Protein AF-A0A257AM27-F1 (afdb_monomer_lite)

Foldseek 3Di:
DPPDLDPVLVVCVVPVVVLLVCLLVQCPDPDVVSVQVSLLSLLSNCVVVVVCLVSSLVSLVSCLPPPPVSNLVSSLNNLLSNCVRCVPVSLVSLLVQLPPPDPSNLVSSQSNCPNHDPVSVVVSCVSNVNDD

Secondary structure (DSSP, 8-state):
---S--HHHHHHHHTHHHHHHHHHHHTT-SSHHHHHHHHHTHHHHHHH-GGGHHHHHHHHHTTTT--STHHHHHHHHHHHHHHTT-HHHHHHHHHHTTT---HHHHHHHHHHGGGS-HHHHHHHHHHTT---

Radius of gyration: 14.67 Å; chains: 1; bounding box: 46×26×32 Å

Structure (mmCIF, N/CA/C/O backbone):
data_AF-A0A257AM27-F1
#
_entry.id   AF-A0A257AM27-F1
#
loop_
_atom_site.group_PDB
_atom_site.id
_atom_site.type_symbol
_atom_site.label_atom_id
_atom_site.label_alt_id
_atom_site.label_comp_id
_atom_site.label_asym_id
_atom_site.label_entity_id
_atom_site.label_seq_id
_atom_site.pdbx_PDB_ins_code
_atom_site.Cartn_x
_atom_site.Cartn_y
_atom_site.Cartn_z
_atom_site.occupancy
_atom_site.B_iso_or_equiv
_atom_site.auth_seq_id
_atom_site.auth_comp_id
_atom_site.auth_asym_id
_atom_site.auth_atom_id
_atom_site.pdbx_PDB_model_num
ATOM 1 N N . MET A 1 1 ? 9.319 16.805 -16.339 1.00 37.34 1 MET A N 1
ATOM 2 C CA . MET A 1 1 ? 9.921 15.639 -17.015 1.00 37.34 1 MET A CA 1
ATOM 3 C C . MET A 1 1 ? 10.929 15.036 -16.039 1.00 37.34 1 MET A C 1
ATOM 5 O O . MET A 1 1 ? 11.992 15.603 -15.858 1.00 37.34 1 MET A O 1
ATOM 9 N N . PHE A 1 2 ? 10.549 14.010 -15.268 1.00 42.31 2 PHE A N 1
ATOM 10 C CA . PHE A 1 2 ? 11.465 13.334 -14.331 1.00 42.31 2 PHE A CA 1
ATOM 11 C C . PHE A 1 2 ? 11.972 12.071 -15.024 1.00 42.31 2 PHE A C 1
ATOM 13 O O . PHE A 1 2 ? 11.379 11.006 -14.891 1.00 42.31 2 PHE A O 1
ATOM 20 N N . GLU A 1 3 ? 12.999 12.231 -15.852 1.00 50.12 3 GLU A N 1
ATOM 21 C CA . GLU A 1 3 ? 13.392 11.234 -16.858 1.00 50.12 3 GLU A CA 1
ATOM 22 C C . GLU A 1 3 ? 14.480 10.255 -16.397 1.00 50.12 3 GLU A C 1
ATOM 24 O O . GLU A 1 3 ? 14.975 9.451 -17.179 1.00 50.12 3 GLU A O 1
ATOM 29 N N . LYS A 1 4 ? 14.848 10.265 -15.113 1.00 54.41 4 LYS A N 1
ATOM 30 C CA . LYS A 1 4 ? 15.764 9.267 -14.553 1.00 54.41 4 LYS A CA 1
ATOM 31 C C . LYS A 1 4 ? 15.148 8.670 -13.295 1.00 54.41 4 LYS A C 1
ATOM 33 O O . LYS A 1 4 ? 14.978 9.398 -12.313 1.00 54.41 4 LYS A O 1
ATOM 38 N N . PRO A 1 5 ? 14.799 7.370 -13.279 1.00 56.09 5 PRO A N 1
ATOM 39 C CA . PRO A 1 5 ? 14.540 6.697 -12.020 1.00 56.09 5 PRO A CA 1
ATOM 40 C C . PRO A 1 5 ? 15.796 6.863 -11.159 1.00 56.09 5 PRO A C 1
ATOM 42 O O . PRO A 1 5 ? 16.910 6.613 -11.624 1.00 56.09 5 PRO A O 1
ATOM 45 N N . LEU A 1 6 ? 15.622 7.355 -9.931 1.00 74.19 6 LEU A N 1
ATOM 46 C CA . LEU A 1 6 ? 16.696 7.460 -8.941 1.00 74.19 6 LEU A CA 1
ATOM 47 C C . LEU A 1 6 ? 17.463 6.127 -8.907 1.00 74.19 6 LEU A C 1
ATOM 49 O O . LEU A 1 6 ? 16.828 5.078 -8.991 1.00 74.19 6 LEU A O 1
ATOM 53 N N . VAL A 1 7 ? 18.797 6.151 -8.787 1.00 83.75 7 VAL A N 1
ATOM 54 C CA . VAL A 1 7 ? 19.672 4.955 -8.859 1.00 83.75 7 VAL A CA 1
ATOM 55 C C . VAL A 1 7 ? 19.112 3.775 -8.051 1.00 83.75 7 VAL A C 1
ATOM 57 O O . VAL A 1 7 ? 19.052 2.653 -8.544 1.00 83.75 7 VAL A O 1
ATOM 60 N N . VAL A 1 8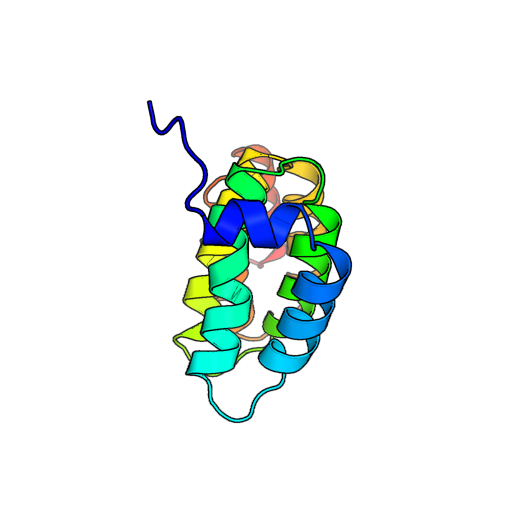 ? 18.589 4.052 -6.855 1.00 85.88 8 VAL A N 1
ATOM 61 C CA . VAL A 1 8 ? 17.953 3.066 -5.967 1.00 85.88 8 VAL A CA 1
ATOM 62 C C . VAL A 1 8 ? 16.728 2.389 -6.597 1.00 85.88 8 VAL A C 1
ATOM 64 O O . VAL A 1 8 ? 16.563 1.181 -6.471 1.00 85.88 8 VAL A O 1
ATOM 67 N N . VAL A 1 9 ? 15.874 3.134 -7.303 1.00 90.69 9 VAL A N 1
ATOM 68 C CA . VAL A 1 9 ? 14.685 2.591 -7.982 1.00 90.69 9 VAL A CA 1
ATOM 69 C C . VAL A 1 9 ? 15.089 1.704 -9.155 1.00 90.69 9 VAL A C 1
ATOM 71 O O . VAL A 1 9 ? 14.513 0.635 -9.333 1.00 90.69 9 VAL A O 1
ATOM 74 N N . ASN A 1 10 ? 16.100 2.107 -9.928 1.00 90.75 10 ASN A N 1
ATOM 75 C CA . ASN A 1 10 ? 16.625 1.275 -11.013 1.00 90.75 10 ASN A CA 1
ATOM 76 C C . ASN A 1 10 ? 17.208 -0.038 -10.485 1.00 90.75 10 ASN A C 1
ATOM 78 O O . ASN A 1 10 ? 16.875 -1.101 -11.007 1.00 90.75 10 ASN A O 1
ATOM 82 N N . LEU A 1 11 ? 18.003 0.019 -9.413 1.00 92.38 11 LEU A N 1
ATOM 83 C CA . LEU A 1 11 ? 18.521 -1.178 -8.749 1.00 92.38 11 LEU A CA 1
ATOM 84 C C . LEU A 1 11 ? 17.384 -2.067 -8.231 1.00 92.38 11 LEU A C 1
ATOM 86 O O . LEU A 1 11 ? 17.401 -3.272 -8.463 1.00 92.38 11 LEU A O 1
ATOM 90 N N . ALA A 1 12 ? 16.358 -1.477 -7.611 1.00 93.44 12 ALA A N 1
ATOM 91 C CA . ALA A 1 12 ? 15.184 -2.203 -7.133 1.00 93.44 12 ALA A CA 1
ATOM 92 C C . ALA A 1 12 ? 14.414 -2.90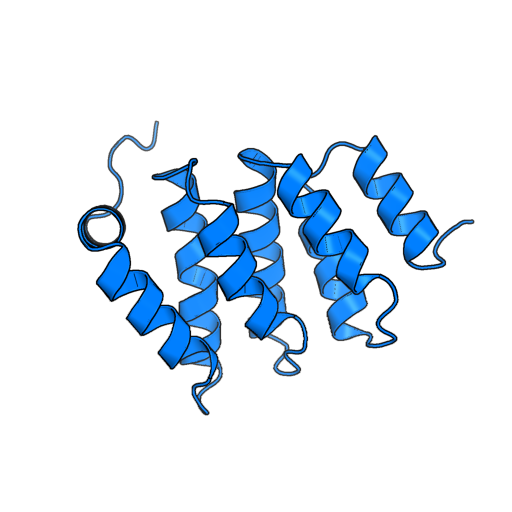8 -8.266 1.00 93.44 12 ALA A C 1
ATOM 94 O O . ALA A 1 12 ? 13.876 -4.001 -8.087 1.00 93.44 12 ALA A O 1
ATOM 95 N N . ILE A 1 13 ? 14.357 -2.298 -9.452 1.00 93.56 13 ILE A N 1
ATOM 96 C CA . ILE A 1 13 ? 13.720 -2.882 -10.638 1.00 93.56 13 ILE A CA 1
ATOM 97 C C . ILE A 1 13 ? 14.546 -4.037 -11.199 1.00 93.56 13 ILE A C 1
ATOM 99 O O . ILE A 1 13 ? 13.973 -5.085 -11.507 1.00 93.56 13 ILE A O 1
ATOM 103 N N . GLN A 1 14 ? 15.862 -3.849 -11.326 1.00 94.88 14 GLN A N 1
ATOM 104 C CA . GLN A 1 14 ? 16.789 -4.870 -11.823 1.00 94.88 14 GLN A CA 1
ATOM 105 C C . GLN A 1 14 ? 16.831 -6.079 -10.883 1.00 94.88 14 GLN A C 1
ATOM 107 O O . GLN A 1 14 ? 16.749 -7.219 -11.330 1.00 94.88 14 GLN A O 1
ATOM 112 N N . ARG A 1 15 ? 16.856 -5.832 -9.570 1.00 95.19 15 ARG A N 1
ATOM 113 C CA . ARG A 1 15 ? 16.871 -6.849 -8.510 1.00 95.19 15 ARG A CA 1
ATOM 114 C C . ARG A 1 15 ? 15.498 -7.026 -7.875 1.00 95.19 15 ARG A C 1
ATOM 116 O O . ARG A 1 15 ? 15.358 -7.033 -6.651 1.00 95.19 15 ARG A O 1
ATOM 123 N N . ARG A 1 16 ? 14.451 -7.144 -8.698 1.00 94.44 16 ARG A N 1
ATOM 124 C CA . ARG A 1 16 ? 13.063 -7.196 -8.210 1.00 94.44 16 ARG A CA 1
ATOM 125 C C . ARG A 1 16 ? 12.841 -8.278 -7.151 1.00 94.44 16 ARG A C 1
ATOM 127 O O . ARG A 1 16 ? 12.189 -8.003 -6.148 1.00 94.44 16 ARG A O 1
ATOM 134 N N . GLY A 1 17 ? 13.332 -9.494 -7.396 1.00 95.50 17 GLY A N 1
ATOM 135 C CA . GLY A 1 17 ? 13.134 -10.633 -6.494 1.00 95.50 17 GLY A CA 1
ATOM 136 C C . GLY A 1 17 ? 13.733 -10.374 -5.112 1.00 95.50 17 GLY A C 1
ATOM 137 O O . GLY A 1 17 ? 13.012 -10.408 -4.119 1.00 95.50 17 GLY A O 1
ATOM 138 N N . GLU A 1 18 ? 15.020 -10.015 -5.070 1.00 96.69 18 GLU A N 1
ATOM 139 C CA . GLU A 1 18 ? 15.732 -9.629 -3.842 1.00 96.69 18 GLU A CA 1
ATOM 140 C C . GLU A 1 18 ? 15.048 -8.452 -3.136 1.00 96.69 18 GLU A C 1
ATOM 142 O O . GLU A 1 18 ? 14.847 -8.478 -1.924 1.00 96.69 18 GLU A O 1
ATOM 147 N N . THR A 1 19 ? 14.624 -7.442 -3.902 1.00 96.19 19 THR A N 1
ATOM 148 C CA . THR A 1 19 ? 13.936 -6.268 -3.359 1.00 96.19 19 THR A CA 1
ATOM 149 C C . THR A 1 19 ? 12.653 -6.673 -2.650 1.00 96.19 19 THR A C 1
ATOM 151 O O . THR A 1 19 ? 12.483 -6.372 -1.474 1.00 96.19 19 THR A O 1
ATOM 154 N N . PHE A 1 20 ? 11.746 -7.386 -3.322 1.00 96.69 20 PHE A N 1
ATOM 155 C CA . PHE A 1 20 ? 10.484 -7.789 -2.699 1.00 96.69 20 PHE A CA 1
ATOM 156 C C . PHE A 1 20 ? 10.679 -8.808 -1.578 1.00 96.69 20 PHE A C 1
ATOM 158 O O . PHE A 1 20 ? 9.887 -8.815 -0.640 1.00 96.69 20 PHE A O 1
ATOM 165 N N . HIS A 1 21 ? 11.725 -9.633 -1.626 1.00 97.50 21 HIS A N 1
ATOM 166 C CA . HIS A 1 21 ? 12.097 -10.479 -0.496 1.00 97.50 21 HIS A CA 1
ATOM 167 C C . HIS A 1 21 ? 12.455 -9.629 0.735 1.00 97.50 21 HIS A C 1
ATOM 169 O O . HIS A 1 21 ? 11.879 -9.819 1.804 1.00 97.50 21 HIS A O 1
ATOM 175 N N . LEU A 1 22 ? 13.313 -8.618 0.572 1.00 97.56 22 LEU A N 1
ATOM 176 C CA . LEU A 1 22 ? 13.696 -7.708 1.652 1.00 97.56 22 LEU A CA 1
ATOM 177 C C . LEU A 1 22 ? 12.501 -6.917 2.200 1.00 97.56 22 LEU A C 1
ATOM 179 O O . LEU A 1 22 ? 12.317 -6.845 3.413 1.00 97.56 22 LEU A O 1
ATOM 183 N N . LEU A 1 23 ? 11.651 -6.376 1.319 1.00 97.94 23 LEU A N 1
ATOM 184 C CA . LEU A 1 23 ? 10.442 -5.652 1.725 1.00 97.94 23 LEU A CA 1
ATOM 185 C C . LEU A 1 23 ? 9.480 -6.551 2.519 1.00 97.94 23 LEU A C 1
ATOM 187 O O . LEU A 1 23 ? 8.895 -6.095 3.501 1.00 97.94 23 LEU A O 1
ATOM 191 N N . ASN A 1 24 ? 9.346 -7.827 2.136 1.00 97.56 24 ASN A N 1
ATOM 192 C CA . ASN A 1 24 ? 8.545 -8.806 2.876 1.00 97.56 24 ASN A CA 1
ATOM 193 C C . ASN A 1 24 ? 9.118 -9.127 4.262 1.00 97.56 24 ASN A C 1
ATOM 195 O O . ASN A 1 24 ? 8.348 -9.450 5.160 1.00 97.56 24 ASN A O 1
ATOM 199 N N . ASN A 1 25 ? 10.428 -9.017 4.467 1.00 97.88 25 ASN A N 1
ATOM 200 C CA . ASN A 1 25 ? 11.014 -9.159 5.801 1.00 97.88 25 ASN A CA 1
ATOM 201 C C . ASN A 1 25 ? 10.789 -7.877 6.617 1.00 97.88 25 ASN A C 1
ATOM 203 O O . ASN A 1 25 ? 10.309 -7.918 7.748 1.00 97.88 25 ASN A O 1
ATOM 207 N N . TRP A 1 26 ? 11.059 -6.717 6.017 1.00 98.38 26 TRP A N 1
ATOM 208 C CA . TRP A 1 26 ? 10.956 -5.416 6.680 1.00 98.38 26 TRP A CA 1
ATOM 209 C C . TRP A 1 26 ? 9.547 -5.046 7.118 1.00 98.38 26 TRP A C 1
ATOM 211 O O . TRP A 1 26 ? 9.400 -4.387 8.143 1.00 98.38 26 TRP A O 1
ATOM 221 N N . ILE A 1 27 ? 8.513 -5.479 6.396 1.00 97.81 27 ILE A N 1
ATOM 222 C CA . ILE A 1 27 ? 7.122 -5.207 6.777 1.00 97.81 27 ILE A CA 1
ATOM 223 C C . ILE A 1 27 ? 6.700 -5.903 8.082 1.00 97.81 27 ILE A C 1
ATOM 225 O O . ILE A 1 27 ? 5.681 -5.530 8.640 1.00 97.81 27 ILE A O 1
ATOM 229 N N . HIS A 1 28 ? 7.487 -6.851 8.604 1.00 96.94 28 HIS A N 1
ATOM 230 C CA . HIS A 1 28 ? 7.251 -7.500 9.904 1.00 96.94 28 HIS A CA 1
ATOM 231 C C . HIS A 1 28 ? 8.230 -7.035 10.998 1.00 96.94 28 HIS A C 1
ATOM 233 O O . HIS A 1 28 ? 8.233 -7.582 12.095 1.00 96.94 28 HIS A O 1
ATOM 239 N N . SER A 1 29 ? 9.074 -6.037 10.718 1.00 98.19 29 SER A N 1
ATOM 240 C CA . SER A 1 29 ? 10.041 -5.510 11.687 1.00 98.19 29 SER A CA 1
ATOM 241 C C . SER A 1 29 ? 9.354 -4.922 12.924 1.00 98.19 29 SER A C 1
ATOM 243 O O . SER A 1 29 ? 8.395 -4.159 12.806 1.00 98.19 29 SER A O 1
ATOM 245 N N . GLU A 1 30 ? 9.922 -5.141 14.109 1.00 97.38 30 GLU A N 1
ATOM 246 C CA . GLU A 1 30 ? 9.467 -4.499 15.352 1.00 97.38 30 GLU A CA 1
ATOM 247 C C . GLU A 1 30 ? 9.533 -2.964 15.263 1.00 97.38 30 GLU A C 1
ATOM 249 O O . GLU A 1 30 ? 8.642 -2.250 15.724 1.00 97.38 30 GLU A O 1
ATOM 254 N N . ASN A 1 31 ? 10.545 -2.431 14.570 1.00 97.88 31 ASN A N 1
ATOM 255 C CA . ASN A 1 31 ? 10.673 -0.998 14.332 1.00 97.88 31 ASN A CA 1
ATOM 256 C C . ASN A 1 31 ? 9.684 -0.509 13.255 1.00 97.88 31 ASN A C 1
ATOM 258 O O . ASN A 1 31 ? 9.832 -0.826 12.069 1.00 97.88 31 ASN A O 1
ATOM 262 N N . LYS A 1 32 ? 8.730 0.345 13.653 1.00 97.75 32 LYS A N 1
ATOM 263 C CA . LYS A 1 32 ? 7.708 0.918 12.757 1.00 97.75 32 LYS A CA 1
ATOM 264 C C . LYS A 1 32 ? 8.275 1.694 11.569 1.00 97.75 32 LYS A C 1
ATOM 266 O O . LYS A 1 32 ? 7.639 1.760 10.519 1.00 97.75 32 LYS A O 1
ATOM 271 N N . TRP A 1 33 ? 9.461 2.287 11.703 1.00 98.38 33 TRP A N 1
ATOM 272 C CA . TRP A 1 33 ? 10.082 3.058 10.626 1.00 98.38 33 TRP A CA 1
ATOM 273 C C . TRP A 1 33 ? 10.610 2.154 9.517 1.00 98.38 33 TRP A C 1
ATOM 275 O O . TRP A 1 33 ? 10.517 2.525 8.349 1.00 98.38 33 TRP A O 1
ATOM 285 N N . ILE A 1 34 ? 11.069 0.948 9.862 1.00 98.38 34 ILE A N 1
ATOM 286 C CA . ILE A 1 34 ? 11.464 -0.075 8.887 1.00 98.38 34 ILE A CA 1
ATOM 287 C C . ILE A 1 34 ? 10.224 -0.600 8.151 1.00 98.38 34 ILE A C 1
ATOM 289 O O . ILE A 1 34 ? 10.224 -0.657 6.920 1.00 98.38 34 ILE A O 1
ATOM 293 N N . ARG A 1 35 ? 9.121 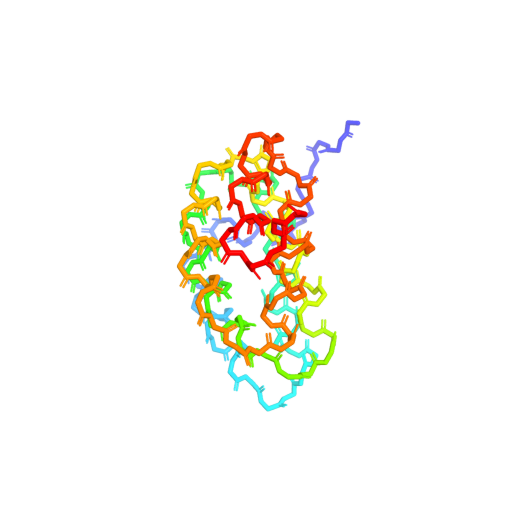-0.866 8.866 1.00 98.44 35 ARG A N 1
ATOM 294 C CA . ARG A 1 35 ? 7.846 -1.251 8.230 1.00 98.44 35 ARG A CA 1
ATOM 295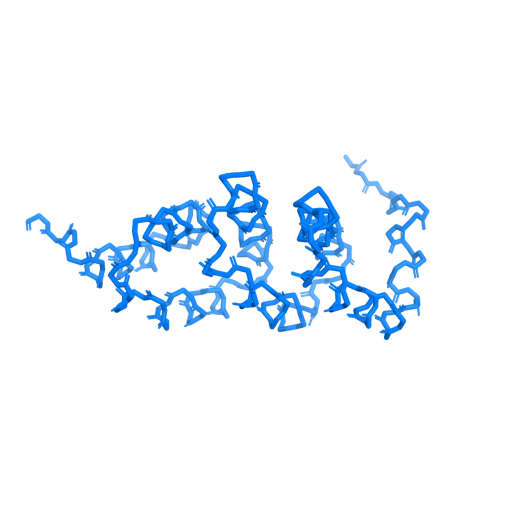 C C . ARG A 1 35 ? 7.320 -0.158 7.300 1.00 98.44 35 ARG A C 1
ATOM 297 O O . ARG A 1 35 ? 6.959 -0.419 6.153 1.00 98.44 35 ARG A O 1
ATOM 304 N N . ARG A 1 36 ? 7.339 1.100 7.757 1.00 98.50 36 ARG A N 1
ATOM 305 C CA . ARG A 1 36 ? 6.954 2.256 6.935 1.00 98.50 36 ARG A CA 1
ATOM 306 C C . ARG A 1 36 ? 7.848 2.392 5.708 1.00 98.50 36 ARG A C 1
ATOM 308 O O . ARG A 1 36 ? 7.323 2.679 4.635 1.00 98.50 36 ARG A O 1
ATOM 315 N N . LEU A 1 37 ? 9.161 2.211 5.854 1.00 98.06 37 LEU A N 1
ATOM 316 C CA . LEU A 1 37 ? 10.103 2.246 4.738 1.00 98.06 37 LEU A CA 1
ATOM 317 C C . LEU A 1 37 ? 9.734 1.190 3.694 1.00 98.06 37 LEU A C 1
ATOM 319 O O . LEU A 1 37 ? 9.631 1.540 2.522 1.00 98.06 37 LEU A O 1
ATOM 323 N N . ALA A 1 38 ? 9.432 -0.042 4.120 1.00 98.19 38 ALA A N 1
ATOM 324 C CA . ALA A 1 38 ? 9.030 -1.114 3.212 1.00 98.19 38 ALA A CA 1
ATOM 325 C C . ALA A 1 38 ? 7.828 -0.715 2.335 1.00 98.19 38 ALA A C 1
ATOM 327 O O . ALA A 1 38 ? 7.825 -0.902 1.118 1.00 98.19 38 ALA A O 1
ATOM 328 N N . VAL A 1 39 ? 6.825 -0.081 2.946 1.00 98.44 39 VAL A N 1
ATOM 329 C CA . VAL A 1 39 ? 5.644 0.428 2.238 1.00 98.44 39 VAL A CA 1
ATOM 330 C C . VAL A 1 39 ? 5.979 1.649 1.368 1.00 98.44 39 VAL A C 1
ATOM 332 O O . VAL A 1 39 ? 5.512 1.759 0.234 1.00 98.44 39 VAL A O 1
ATOM 335 N N . ALA A 1 40 ? 6.801 2.574 1.867 1.00 97.88 40 ALA A N 1
ATOM 336 C CA . ALA A 1 40 ? 7.180 3.807 1.175 1.00 97.88 40 ALA A CA 1
ATOM 337 C C . ALA A 1 40 ? 8.098 3.581 -0.041 1.00 97.88 40 ALA A C 1
ATOM 339 O O . ALA A 1 40 ? 8.231 4.479 -0.876 1.00 97.88 40 ALA A O 1
ATOM 340 N N . THR A 1 41 ? 8.674 2.387 -0.194 1.00 97.38 41 THR A N 1
ATOM 341 C CA . THR A 1 41 ? 9.370 1.964 -1.418 1.00 97.38 41 THR A CA 1
ATOM 342 C C . THR A 1 41 ? 8.409 1.737 -2.592 1.00 97.38 41 THR A C 1
ATOM 344 O O . THR A 1 41 ? 8.792 1.954 -3.742 1.00 97.38 41 THR A O 1
ATOM 347 N N . ILE A 1 42 ? 7.145 1.372 -2.339 1.00 98.00 42 ILE A N 1
ATOM 348 C CA . ILE A 1 42 ? 6.159 1.085 -3.396 1.00 98.00 42 ILE A CA 1
ATOM 349 C C . ILE A 1 42 ? 5.874 2.298 -4.311 1.00 98.00 42 ILE A C 1
ATOM 351 O O . ILE A 1 42 ? 5.942 2.130 -5.530 1.00 98.00 42 ILE A O 1
ATOM 355 N N . PRO A 1 43 ? 5.594 3.520 -3.801 1.00 97.56 43 PRO A N 1
ATOM 356 C CA . PRO A 1 43 ? 5.344 4.705 -4.624 1.00 97.56 43 PRO A CA 1
ATOM 357 C C . PRO A 1 43 ? 6.385 4.986 -5.726 1.00 97.56 43 PRO A C 1
ATOM 359 O O . PRO A 1 43 ? 5.988 5.083 -6.891 1.00 97.56 43 PRO A O 1
ATOM 362 N N . PRO A 1 44 ? 7.697 5.139 -5.441 1.00 96.06 44 PRO A N 1
ATOM 363 C CA . PRO A 1 44 ? 8.682 5.358 -6.498 1.00 96.06 44 PRO A CA 1
ATOM 364 C C . PRO A 1 44 ? 8.877 4.122 -7.390 1.00 96.06 44 PRO A C 1
ATOM 366 O O . PRO A 1 44 ? 9.078 4.286 -8.592 1.00 96.06 44 PRO A O 1
ATOM 369 N N . TYR A 1 45 ? 8.750 2.910 -6.840 1.00 96.50 45 TYR A N 1
ATOM 370 C CA . TYR A 1 45 ? 8.872 1.664 -7.597 1.00 96.50 45 TYR A CA 1
ATOM 371 C C . TYR A 1 45 ? 7.796 1.537 -8.687 1.00 96.50 45 TYR A C 1
ATOM 373 O O . TYR A 1 45 ? 8.124 1.419 -9.867 1.00 96.50 45 TYR A O 1
ATOM 381 N N . ILE A 1 46 ? 6.511 1.647 -8.329 1.00 96.69 46 ILE A N 1
ATOM 382 C CA . ILE A 1 46 ? 5.396 1.454 -9.276 1.00 96.69 46 ILE A CA 1
ATOM 383 C C . ILE A 1 46 ? 5.312 2.571 -10.329 1.00 96.69 46 ILE A C 1
ATOM 385 O O . ILE A 1 46 ? 4.818 2.372 -11.442 1.00 96.69 46 ILE A O 1
ATOM 389 N N . ARG A 1 47 ? 5.831 3.769 -10.019 1.00 95.00 47 ARG A N 1
ATOM 390 C CA . ARG A 1 47 ? 5.966 4.849 -11.010 1.00 95.00 47 ARG A CA 1
ATOM 391 C C . ARG A 1 47 ? 6.888 4.443 -12.157 1.00 95.00 47 ARG A C 1
ATOM 393 O O . ARG A 1 47 ? 6.579 4.783 -13.299 1.00 95.00 47 ARG A O 1
ATOM 400 N N . ALA A 1 48 ? 7.967 3.727 -11.843 1.00 93.62 48 ALA A N 1
ATOM 401 C CA . ALA A 1 48 ? 8.971 3.281 -12.799 1.00 93.62 48 ALA A CA 1
ATOM 402 C C . ALA A 1 48 ? 8.661 1.897 -13.408 1.00 93.62 48 ALA A C 1
ATOM 404 O O . ALA A 1 48 ? 8.952 1.686 -14.581 1.00 93.62 48 ALA A O 1
ATOM 405 N N . ARG A 1 49 ? 7.998 0.985 -12.679 1.00 93.50 49 ARG A N 1
ATOM 406 C CA . ARG A 1 49 ? 7.599 -0.347 -13.172 1.00 93.50 49 ARG A CA 1
ATOM 407 C C . ARG A 1 49 ? 6.103 -0.606 -12.985 1.00 93.50 49 ARG A C 1
ATOM 409 O O . ARG A 1 49 ? 5.666 -1.158 -11.984 1.00 93.50 49 ARG A O 1
ATOM 416 N N . LYS A 1 50 ? 5.313 -0.205 -13.982 1.00 91.62 50 LYS A N 1
ATOM 417 C CA . LYS A 1 50 ? 3.838 -0.174 -13.916 1.00 91.62 50 LYS A CA 1
ATOM 418 C C . LYS A 1 50 ? 3.171 -1.558 -13.933 1.00 91.62 50 LYS A C 1
ATOM 420 O O . LYS A 1 50 ? 2.030 -1.668 -13.512 1.00 91.62 50 LYS A O 1
ATOM 425 N N . THR A 1 51 ? 3.861 -2.585 -14.428 1.00 94.12 51 THR A N 1
ATOM 426 C CA . THR A 1 51 ? 3.347 -3.960 -14.587 1.00 94.12 51 THR A CA 1
ATOM 427 C C . THR A 1 51 ? 3.255 -4.739 -13.277 1.00 94.12 51 THR A C 1
ATOM 429 O O . THR A 1 51 ? 2.685 -5.822 -13.242 1.00 94.12 51 THR A O 1
ATOM 432 N N . ASP A 1 52 ? 3.823 -4.208 -12.196 1.00 96.31 52 ASP A N 1
ATOM 433 C CA . ASP A 1 52 ? 4.047 -4.955 -10.958 1.00 96.31 52 ASP A CA 1
ATOM 434 C C . ASP A 1 52 ? 3.032 -4.596 -9.858 1.00 96.31 52 ASP A C 1
ATOM 436 O O . ASP A 1 52 ? 3.268 -4.858 -8.678 1.00 96.31 52 ASP A O 1
ATOM 440 N N . SER A 1 53 ? 1.880 -4.031 -10.240 1.00 97.50 53 SER A N 1
ATOM 441 C CA . SER A 1 53 ? 0.783 -3.668 -9.330 1.00 97.50 53 SER A CA 1
ATOM 442 C C . SER A 1 53 ? 0.399 -4.811 -8.396 1.00 97.50 53 SER A C 1
ATOM 444 O O . SER A 1 53 ? 0.235 -4.593 -7.200 1.00 97.50 53 SER A O 1
ATOM 446 N N . GLU A 1 54 ? 0.330 -6.038 -8.910 1.00 96.25 54 GLU A N 1
ATOM 447 C CA . GLU A 1 54 ? -0.013 -7.218 -8.117 1.00 96.25 54 GLU A CA 1
ATOM 448 C C . GLU A 1 54 ? 1.020 -7.501 -7.007 1.00 96.25 54 GLU A C 1
ATOM 450 O O . GLU A 1 54 ? 0.652 -7.745 -5.859 1.00 96.25 54 GLU A O 1
ATOM 455 N N . PHE A 1 55 ? 2.322 -7.393 -7.309 1.00 95.94 55 PHE A N 1
ATOM 456 C CA . PHE A 1 55 ? 3.394 -7.556 -6.316 1.00 95.94 55 PHE A CA 1
ATOM 457 C C . PHE A 1 55 ? 3.306 -6.480 -5.235 1.00 95.94 55 PHE A C 1
ATOM 459 O O . PHE A 1 55 ? 3.417 -6.782 -4.046 1.00 95.94 55 PHE A O 1
ATOM 466 N N . CYS A 1 56 ? 3.069 -5.232 -5.645 1.00 98.31 56 CYS A N 1
ATOM 467 C CA . CYS A 1 56 ? 2.867 -4.123 -4.723 1.00 98.31 56 CYS A CA 1
ATOM 468 C C . CYS A 1 56 ? 1.659 -4.369 -3.811 1.00 98.31 56 CYS A C 1
ATOM 470 O O . CYS A 1 56 ? 1.785 -4.237 -2.598 1.00 98.31 56 CYS A O 1
ATOM 472 N N . LEU A 1 57 ? 0.512 -4.765 -4.367 1.00 98.62 57 LEU A N 1
ATOM 473 C CA . LEU A 1 57 ? -0.713 -5.011 -3.603 1.00 98.62 57 LEU A CA 1
ATOM 474 C C . LEU A 1 57 ? -0.561 -6.163 -2.601 1.00 98.62 57 LEU A C 1
ATOM 476 O O . LEU A 1 57 ? -0.982 -6.005 -1.458 1.00 98.62 57 LEU A O 1
ATOM 480 N N . ARG A 1 58 ? 0.106 -7.265 -2.973 1.00 98.19 58 ARG A N 1
ATOM 481 C CA . ARG A 1 58 ? 0.405 -8.370 -2.040 1.00 98.19 58 ARG A CA 1
ATOM 482 C C . ARG A 1 58 ? 1.277 -7.936 -0.860 1.00 98.19 58 ARG A C 1
ATOM 484 O O . ARG A 1 58 ? 1.092 -8.424 0.250 1.00 98.19 58 ARG A O 1
ATOM 491 N N . LEU A 1 59 ? 2.224 -7.019 -1.076 1.00 98.38 59 LEU A N 1
ATOM 492 C CA . LEU A 1 59 ? 2.996 -6.444 0.028 1.00 98.38 59 LEU A CA 1
ATOM 493 C C . LEU A 1 59 ? 2.101 -5.562 0.913 1.00 98.38 59 LEU A C 1
ATOM 495 O O . LEU A 1 59 ? 2.123 -5.698 2.131 1.00 98.38 59 LEU A O 1
ATOM 499 N N . LEU A 1 60 ? 1.294 -4.681 0.309 1.00 98.62 60 LEU A N 1
ATOM 500 C CA . LEU A 1 60 ? 0.409 -3.768 1.044 1.00 98.62 60 LEU A CA 1
ATOM 501 C C . LEU A 1 60 ? -0.650 -4.500 1.874 1.00 98.62 60 LEU A C 1
ATOM 503 O O . LEU A 1 60 ? -1.023 -4.003 2.933 1.00 98.62 60 LEU A O 1
ATOM 507 N N . GLU A 1 61 ? -1.091 -5.681 1.437 1.00 98.56 61 GLU A N 1
ATOM 508 C CA . GLU A 1 61 ? -2.011 -6.548 2.181 1.00 98.56 61 GLU A CA 1
ATOM 509 C C . GLU A 1 61 ? -1.532 -6.808 3.616 1.00 98.56 61 GLU A C 1
ATOM 511 O O . GLU A 1 61 ? -2.316 -6.727 4.561 1.00 98.56 61 GLU A O 1
ATOM 516 N N . LYS A 1 62 ? -0.221 -7.005 3.794 1.00 97.94 62 LYS A N 1
ATOM 517 C CA . LYS A 1 62 ? 0.411 -7.273 5.095 1.00 97.94 62 LYS A CA 1
ATOM 518 C C . LYS A 1 62 ? 0.371 -6.077 6.051 1.00 97.94 62 LYS A C 1
ATOM 520 O O . LYS A 1 62 ? 0.494 -6.265 7.254 1.00 97.94 62 LYS A O 1
ATOM 525 N N . ALA A 1 63 ? 0.175 -4.863 5.534 1.00 97.75 63 ALA A N 1
ATOM 526 C CA . ALA A 1 63 ? 0.139 -3.625 6.315 1.00 97.75 63 ALA A CA 1
ATOM 527 C C . ALA A 1 63 ? -1.275 -3.041 6.484 1.00 97.75 63 ALA A C 1
ATOM 529 O O . ALA A 1 63 ? -1.432 -1.965 7.062 1.00 97.75 63 ALA A O 1
ATOM 530 N N . MET A 1 64 ? -2.322 -3.718 6.002 1.00 98.19 64 MET A N 1
ATOM 531 C CA . MET A 1 64 ? -3.694 -3.207 6.115 1.00 98.19 64 MET A CA 1
ATOM 532 C C . MET A 1 64 ? -4.196 -3.149 7.562 1.00 98.19 64 MET A C 1
ATOM 534 O O . MET A 1 64 ? -5.007 -2.289 7.890 1.00 98.19 64 MET A O 1
ATOM 538 N N . LEU A 1 65 ? -3.691 -4.025 8.435 1.00 97.19 65 LEU A N 1
ATOM 539 C CA . LEU A 1 65 ? -4.045 -4.085 9.859 1.00 97.19 65 LEU A CA 1
ATOM 540 C C . LEU A 1 65 ? -3.072 -3.316 10.772 1.00 97.19 65 LEU A C 1
ATOM 542 O O . LEU A 1 65 ? -3.124 -3.486 11.989 1.00 97.19 65 LEU A O 1
ATOM 546 N N . GLU A 1 66 ? -2.194 -2.483 10.208 1.00 95.19 66 GLU A N 1
ATOM 547 C CA . GLU A 1 66 ? -1.214 -1.706 10.974 1.00 95.19 66 GLU A CA 1
ATOM 548 C C . GLU A 1 66 ? -1.862 -0.695 11.922 1.00 95.19 66 GLU A C 1
ATOM 550 O O . GLU A 1 66 ? -2.715 0.105 11.531 1.00 95.19 66 GLU A O 1
ATOM 555 N N . ILE A 1 67 ? -1.388 -0.699 13.168 1.00 92.38 67 ILE A N 1
ATOM 556 C CA . ILE A 1 67 ? -1.882 0.171 14.245 1.00 92.38 67 ILE A CA 1
ATOM 557 C C . ILE A 1 67 ? -0.996 1.405 14.460 1.00 92.38 67 ILE A C 1
ATOM 559 O O . ILE A 1 67 ? -1.461 2.440 14.946 1.00 92.38 67 ILE A O 1
ATOM 563 N N . ASP A 1 68 ? 0.276 1.334 14.061 1.00 95.69 68 ASP A N 1
ATOM 564 C CA . ASP A 1 68 ? 1.203 2.456 14.145 1.00 95.69 68 ASP A CA 1
ATOM 565 C C . ASP A 1 68 ? 0.834 3.509 13.105 1.00 95.69 68 ASP A C 1
ATOM 567 O O . ASP A 1 68 ? 1.124 3.338 11.926 1.00 95.69 68 ASP A O 1
ATOM 571 N N . ARG A 1 69 ? 0.236 4.629 13.536 1.00 91.94 69 ARG A N 1
ATOM 572 C CA . ARG A 1 69 ? -0.390 5.675 12.688 1.00 91.94 69 ARG A CA 1
ATOM 573 C C . ARG A 1 69 ? 0.441 6.173 11.495 1.00 91.94 69 ARG A C 1
ATOM 575 O O . ARG A 1 69 ? -0.110 6.760 10.562 1.00 91.94 69 ARG A O 1
ATOM 582 N N . ASP A 1 70 ? 1.755 5.991 11.523 1.00 96.75 70 ASP A N 1
ATOM 583 C CA . ASP A 1 70 ? 2.655 6.356 10.438 1.00 96.75 70 ASP A CA 1
ATOM 584 C C . ASP A 1 70 ? 2.672 5.329 9.294 1.00 96.75 70 ASP A C 1
ATOM 586 O O . ASP A 1 70 ? 2.819 5.723 8.138 1.00 96.75 70 ASP A O 1
ATOM 590 N N . VAL A 1 71 ? 2.485 4.037 9.553 1.00 97.75 71 VAL A N 1
ATOM 591 C CA . VAL A 1 71 ? 2.506 3.014 8.496 1.00 97.75 71 VAL A CA 1
ATOM 592 C C . VAL A 1 71 ? 1.262 3.109 7.591 1.00 97.75 71 VAL A C 1
ATOM 594 O O . VAL A 1 71 ? 1.447 3.236 6.376 1.00 97.75 71 VAL A O 1
ATOM 597 N N . PRO A 1 72 ? 0.016 3.223 8.106 1.00 97.69 72 PRO A N 1
ATOM 598 C CA . PRO A 1 72 ? -1.186 3.428 7.292 1.00 97.69 72 PRO A CA 1
ATOM 599 C C . PRO A 1 72 ? -1.097 4.613 6.326 1.00 97.69 72 PRO A C 1
ATOM 601 O O . PRO A 1 72 ? -1.581 4.538 5.197 1.00 97.69 72 PRO A O 1
ATOM 604 N N . LYS A 1 73 ? -0.438 5.714 6.722 1.00 97.50 73 LYS A N 1
ATOM 605 C CA . LYS A 1 73 ? -0.226 6.878 5.840 1.00 97.50 73 LYS A CA 1
ATOM 606 C C . LYS A 1 73 ? 0.596 6.515 4.603 1.00 97.50 73 LYS A C 1
ATOM 608 O O . LYS A 1 73 ? 0.281 6.978 3.504 1.00 97.50 73 LYS A O 1
ATOM 613 N N . ALA A 1 74 ? 1.632 5.693 4.775 1.00 98.38 74 ALA A N 1
ATOM 614 C CA . ALA A 1 74 ? 2.419 5.181 3.660 1.00 98.38 74 ALA A CA 1
ATOM 615 C C . ALA A 1 74 ? 1.592 4.213 2.800 1.00 98.38 74 ALA A C 1
ATOM 617 O O . ALA A 1 74 ? 1.657 4.312 1.576 1.00 98.38 74 ALA A O 1
ATOM 618 N N . VAL A 1 75 ? 0.752 3.365 3.410 1.00 98.69 75 VAL A N 1
ATOM 619 C CA . VAL A 1 75 ? -0.144 2.444 2.681 1.00 98.69 75 VAL A CA 1
ATOM 620 C C . VAL A 1 75 ? -1.108 3.229 1.791 1.00 98.69 75 VAL A C 1
ATOM 622 O O . VAL A 1 75 ? -1.185 2.979 0.590 1.00 98.69 75 VAL A O 1
ATOM 625 N N . GLY A 1 76 ? -1.774 4.253 2.334 1.00 98.56 76 GLY A N 1
ATOM 626 C CA . GLY A 1 76 ? -2.660 5.125 1.560 1.00 98.56 76 GLY A CA 1
ATOM 627 C C . GLY A 1 76 ? -1.942 5.832 0.403 1.00 98.56 76 GLY A C 1
ATOM 628 O O . GLY A 1 76 ? -2.491 5.943 -0.693 1.00 98.56 76 GLY A O 1
ATOM 629 N N . TRP A 1 77 ? -0.695 6.281 0.599 1.00 98.62 77 TRP A N 1
ATOM 630 C CA . TRP A 1 77 ? 0.107 6.850 -0.489 1.00 98.62 77 TRP A CA 1
ATOM 631 C C . TRP A 1 77 ? 0.446 5.815 -1.568 1.00 98.62 77 TRP A C 1
ATOM 633 O O . TRP A 1 77 ? 0.247 6.097 -2.751 1.00 98.62 77 TRP A O 1
ATOM 643 N N . ALA A 1 78 ? 0.892 4.624 -1.173 1.00 98.69 78 ALA A N 1
ATOM 644 C CA . ALA A 1 78 ? 1.194 3.531 -2.087 1.00 98.69 78 ALA A CA 1
ATOM 645 C C . ALA A 1 78 ? -0.032 3.142 -2.923 1.00 98.69 78 ALA A C 1
ATOM 647 O O . ALA A 1 78 ? 0.048 3.147 -4.150 1.00 98.69 78 ALA A O 1
ATOM 648 N N . LEU A 1 79 ? -1.191 2.936 -2.291 1.00 98.88 79 LEU A N 1
ATOM 649 C CA . LEU A 1 79 ? -2.450 2.625 -2.977 1.00 98.88 79 LEU A CA 1
ATOM 650 C C . LEU A 1 79 ? -2.833 3.689 -4.009 1.00 98.88 79 LEU A C 1
ATOM 652 O O . LEU A 1 79 ? -3.246 3.352 -5.118 1.00 98.88 79 LEU A O 1
ATOM 656 N N . ARG A 1 80 ? -2.641 4.977 -3.694 1.00 98.81 80 ARG A N 1
ATOM 657 C CA . ARG A 1 80 ? -2.889 6.067 -4.651 1.00 98.81 80 ARG A CA 1
ATOM 658 C C . ARG A 1 80 ? -1.934 6.050 -5.839 1.00 98.81 80 ARG A C 1
ATOM 660 O O . ARG A 1 80 ? -2.342 6.461 -6.920 1.00 98.81 80 ARG A O 1
ATOM 667 N N . GLU A 1 81 ? -0.676 5.647 -5.666 1.00 98.50 81 GLU A N 1
ATOM 668 C CA . GLU A 1 81 ? 0.252 5.519 -6.798 1.00 98.50 81 GLU A CA 1
ATOM 669 C C . GLU A 1 81 ? -0.055 4.292 -7.653 1.00 98.50 81 GLU A C 1
ATOM 671 O O . GLU A 1 81 ? -0.059 4.417 -8.877 1.00 98.50 81 GLU A O 1
ATOM 676 N N . VAL A 1 82 ? -0.384 3.153 -7.034 1.00 98.62 82 VAL A N 1
ATOM 677 C CA . VAL A 1 82 ? -0.804 1.946 -7.763 1.00 98.62 82 VAL A CA 1
ATOM 678 C C . VAL A 1 82 ? -2.106 2.213 -8.524 1.00 98.62 82 VAL A C 1
ATOM 680 O O . VAL A 1 82 ? -2.198 1.874 -9.698 1.00 98.62 82 VAL A O 1
ATOM 683 N N . SER A 1 83 ? -3.058 2.948 -7.935 1.00 98.56 83 SER A N 1
ATOM 684 C CA . SER A 1 83 ? -4.341 3.302 -8.578 1.00 98.56 83 SER A CA 1
ATOM 685 C C . SER A 1 83 ? -4.169 4.048 -9.900 1.00 98.56 83 SER A C 1
ATOM 687 O O . SER A 1 83 ? -4.995 3.920 -10.795 1.00 98.56 83 SER A O 1
ATOM 689 N N . LYS A 1 84 ? -3.099 4.841 -10.044 1.00 97.81 84 LYS A N 1
ATOM 690 C CA . LYS A 1 84 ? -2.811 5.565 -11.294 1.00 97.81 84 LYS A CA 1
ATOM 691 C C . LYS A 1 84 ? -2.350 4.637 -12.420 1.00 97.81 84 LYS A C 1
ATOM 693 O O . LYS A 1 84 ? -2.247 5.095 -13.555 1.00 97.81 84 LYS A O 1
ATOM 698 N N . LYS A 1 85 ? -1.945 3.405 -12.098 1.00 97.31 85 LYS A N 1
ATOM 699 C CA . LYS A 1 85 ? -1.435 2.404 -13.047 1.00 97.31 85 LYS A CA 1
ATOM 700 C C . LYS A 1 85 ? -2.455 1.302 -13.286 1.00 97.31 85 LYS A C 1
ATOM 702 O O . LYS A 1 85 ? -2.662 0.929 -14.430 1.00 97.31 85 LYS A O 1
ATOM 707 N N . ASP A 1 86 ? -3.081 0.835 -12.214 1.00 98.25 86 ASP A N 1
ATOM 708 C CA . ASP A 1 86 ? -4.014 -0.283 -12.215 1.00 98.25 86 ASP A CA 1
ATOM 709 C C . ASP A 1 86 ? -5.170 -0.001 -11.233 1.00 98.25 86 ASP A C 1
ATOM 711 O O . ASP A 1 86 ? -5.160 -0.450 -10.080 1.00 98.25 86 ASP A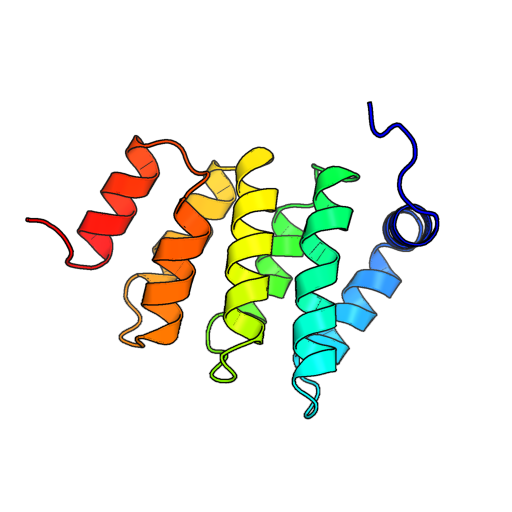 O 1
ATOM 715 N N . PRO A 1 87 ? -6.144 0.834 -11.641 1.00 98.44 87 PRO A N 1
ATOM 716 C CA . PRO A 1 87 ? -7.271 1.192 -10.787 1.00 98.44 87 PRO A CA 1
ATOM 717 C C . PRO A 1 87 ? -8.190 0.000 -10.495 1.00 98.44 87 PRO A C 1
ATOM 719 O O . PRO A 1 87 ? -8.807 -0.035 -9.429 1.00 98.44 87 PRO A O 1
ATOM 722 N N . ASP A 1 88 ? -8.283 -0.968 -11.407 1.00 98.50 88 ASP A N 1
ATOM 723 C CA . ASP A 1 88 ? -9.162 -2.126 -11.259 1.00 98.50 88 ASP A CA 1
ATOM 724 C C . ASP A 1 88 ? -8.646 -3.060 -10.163 1.00 98.50 88 ASP A C 1
ATOM 726 O O . ASP A 1 88 ? -9.405 -3.405 -9.252 1.00 98.50 88 ASP A O 1
ATOM 730 N N . SER A 1 89 ? -7.353 -3.400 -10.161 1.00 98.44 89 SER A N 1
ATOM 731 C CA . SER A 1 89 ? -6.777 -4.230 -9.096 1.00 98.44 89 SER A CA 1
ATOM 732 C C . SER A 1 89 ? -6.852 -3.550 -7.732 1.00 98.44 89 SER A C 1
ATOM 734 O O . SER A 1 89 ? -7.159 -4.206 -6.736 1.00 98.44 89 SER A O 1
ATOM 736 N N . VAL A 1 90 ? -6.634 -2.230 -7.657 1.00 98.81 90 VAL A N 1
ATOM 737 C CA . VAL A 1 90 ? -6.749 -1.499 -6.383 1.00 98.81 90 VAL A CA 1
ATOM 738 C C . VAL A 1 90 ? -8.195 -1.457 -5.885 1.00 98.81 90 VAL A C 1
ATOM 740 O O . VAL A 1 90 ? -8.421 -1.598 -4.685 1.00 98.81 90 VAL A O 1
ATOM 743 N N . PHE A 1 91 ? -9.181 -1.296 -6.771 1.00 98.81 91 PHE A N 1
ATOM 744 C CA . PHE A 1 91 ? -10.590 -1.362 -6.382 1.00 98.81 91 PHE A CA 1
ATOM 745 C C . PHE A 1 91 ? -10.940 -2.724 -5.771 1.00 98.81 91 PHE A C 1
ATOM 747 O O . PHE A 1 91 ? -11.444 -2.769 -4.649 1.00 98.81 91 PHE A O 1
ATOM 754 N N . HIS A 1 92 ? -10.615 -3.826 -6.455 1.00 98.69 92 HIS A N 1
ATOM 755 C CA . HIS A 1 92 ? -10.882 -5.173 -5.940 1.00 98.69 92 HIS A CA 1
ATOM 756 C C . HIS A 1 92 ? -10.101 -5.463 -4.656 1.00 98.69 92 HIS A C 1
ATOM 758 O O . HIS A 1 92 ? -10.638 -6.085 -3.743 1.00 98.69 92 HIS A O 1
ATOM 764 N N . PHE A 1 93 ? -8.860 -4.980 -4.554 1.00 98.75 93 PHE A N 1
ATOM 765 C CA . PHE A 1 93 ? -8.081 -5.045 -3.322 1.00 98.75 93 PHE A CA 1
ATOM 766 C C . PHE A 1 93 ? -8.814 -4.352 -2.170 1.00 98.75 93 PHE A C 1
ATOM 768 O O . PHE A 1 93 ? -9.057 -4.983 -1.150 1.00 98.75 93 PHE A O 1
ATOM 775 N N . LEU A 1 94 ? -9.221 -3.089 -2.333 1.00 98.75 94 LEU A N 1
ATOM 776 C CA . LEU A 1 94 ? -9.888 -2.326 -1.275 1.00 98.75 94 LEU A CA 1
ATOM 777 C C . LEU A 1 94 ? -11.256 -2.901 -0.895 1.00 98.75 94 LEU A C 1
ATOM 779 O O . LEU A 1 94 ? -11.588 -2.907 0.287 1.00 98.75 94 LEU A O 1
ATOM 783 N N . MET A 1 95 ? -12.020 -3.420 -1.862 1.00 98.50 95 MET A N 1
ATOM 784 C CA . MET A 1 95 ? -13.316 -4.063 -1.612 1.00 98.50 95 MET A CA 1
ATOM 785 C C . MET A 1 95 ? -13.211 -5.256 -0.654 1.00 98.50 95 MET A C 1
ATOM 787 O O . MET A 1 95 ? -14.099 -5.447 0.167 1.00 98.50 95 MET A O 1
ATOM 791 N N . LYS A 1 96 ? -12.113 -6.025 -0.684 1.00 98.12 96 LYS A N 1
ATOM 792 C CA . LYS A 1 96 ? -11.894 -7.140 0.262 1.00 98.12 96 LYS A CA 1
ATOM 793 C C . LYS A 1 96 ? -11.822 -6.681 1.722 1.00 98.12 96 LYS A C 1
ATOM 795 O O . LYS A 1 96 ? -12.105 -7.458 2.625 1.00 98.12 96 LYS A O 1
ATOM 800 N N . TRP A 1 97 ? -11.444 -5.424 1.952 1.00 98.25 97 TRP A N 1
ATOM 801 C CA . TRP A 1 97 ? -11.219 -4.867 3.284 1.00 98.25 97 TRP A CA 1
ATOM 802 C C . TRP A 1 97 ? -12.416 -4.089 3.839 1.00 98.25 97 TRP A C 1
ATOM 804 O O . TRP A 1 97 ? -12.384 -3.695 5.004 1.00 98.25 97 TRP A O 1
ATOM 814 N N . THR A 1 98 ? -13.477 -3.855 3.057 1.00 97.56 98 THR A N 1
ATOM 815 C CA . THR A 1 98 ? -14.603 -3.008 3.497 1.00 97.56 98 THR A CA 1
ATOM 816 C C . THR A 1 98 ? -15.400 -3.611 4.650 1.00 97.56 98 THR A C 1
ATOM 818 O O . THR A 1 98 ? -15.963 -2.854 5.432 1.00 97.56 98 THR A O 1
ATOM 821 N N . GLY A 1 99 ? -15.404 -4.942 4.794 1.00 95.75 99 GLY A N 1
ATOM 822 C CA . GLY A 1 99 ? -16.056 -5.643 5.907 1.00 95.75 99 GLY A CA 1
ATOM 823 C C . GLY A 1 99 ? -15.267 -5.647 7.222 1.00 95.75 99 GLY A C 1
ATOM 824 O O . GLY A 1 99 ? -15.723 -6.227 8.202 1.00 95.75 99 GLY A O 1
ATOM 825 N N . VAL A 1 100 ? -14.071 -5.049 7.267 1.00 96.56 100 VAL A N 1
ATOM 826 C CA . VAL A 1 100 ? -13.246 -5.035 8.481 1.00 96.56 100 VAL A CA 1
ATOM 827 C C . VAL A 1 100 ? -13.605 -3.843 9.368 1.00 96.56 100 VAL A C 1
ATOM 829 O O . VAL A 1 100 ? -13.360 -2.680 9.037 1.00 96.56 100 VAL A O 1
ATOM 832 N N . GLU A 1 101 ? -14.104 -4.143 10.566 1.00 94.19 101 GLU A N 1
ATOM 833 C CA . GLU A 1 101 ? -14.560 -3.170 11.565 1.00 94.19 101 GLU A CA 1
ATOM 834 C C . GLU A 1 101 ? -13.414 -2.563 12.399 1.00 94.19 101 GLU A C 1
ATOM 836 O O . GLU A 1 101 ? -13.448 -2.524 13.627 1.00 94.19 101 GLU A O 1
ATOM 841 N N . LYS A 1 102 ? -12.367 -2.062 11.727 1.00 95.00 102 LYS A N 1
ATOM 842 C CA . LYS A 1 102 ? -11.261 -1.316 12.356 1.00 95.00 102 LYS A CA 1
ATOM 843 C C . LYS A 1 102 ? -11.139 0.084 11.764 1.00 95.00 102 LYS A C 1
ATOM 845 O O . LYS A 1 102 ? -11.115 0.255 10.543 1.00 95.00 102 LYS A O 1
ATOM 850 N N . LYS A 1 103 ? -11.021 1.103 12.622 1.00 94.38 103 LYS A N 1
ATOM 851 C CA . LYS A 1 103 ? -10.967 2.514 12.193 1.00 94.38 103 LYS A CA 1
ATOM 852 C C . LYS A 1 103 ? -9.766 2.802 11.286 1.00 94.38 103 LYS A C 1
ATOM 854 O O . LYS A 1 103 ? -9.905 3.566 10.334 1.00 94.38 103 LYS A O 1
ATOM 859 N N . GLU A 1 104 ? -8.627 2.160 11.538 1.00 94.50 104 GLU A N 1
ATOM 860 C CA . GLU A 1 104 ? -7.397 2.276 10.750 1.00 94.50 104 GLU A CA 1
ATOM 861 C C . GLU A 1 104 ? -7.610 1.744 9.331 1.00 94.50 104 GLU A C 1
ATOM 863 O O . GLU A 1 104 ? -7.284 2.428 8.364 1.00 94.50 104 GLU A O 1
ATOM 868 N N . VAL A 1 105 ? -8.255 0.581 9.194 1.00 97.38 105 VAL A N 1
ATOM 869 C CA . VAL A 1 105 ? -8.573 -0.023 7.892 1.00 97.38 105 VAL A CA 1
ATOM 870 C C . VAL A 1 105 ? -9.533 0.868 7.110 1.00 97.38 105 VAL A C 1
ATOM 872 O O . VAL A 1 105 ? -9.255 1.227 5.965 1.00 97.38 105 VAL A O 1
ATOM 875 N N . LYS A 1 106 ? -10.630 1.312 7.740 1.00 96.88 106 LYS A N 1
ATOM 876 C CA . LYS A 1 106 ? -11.588 2.233 7.105 1.00 96.88 106 LYS A CA 1
ATOM 877 C C . LYS A 1 106 ? -10.910 3.541 6.682 1.00 96.88 106 LYS A C 1
ATOM 879 O O . LYS A 1 106 ? -11.242 4.100 5.636 1.00 96.88 106 LYS A O 1
ATOM 884 N N . TRP A 1 107 ? -9.950 4.039 7.462 1.00 97.06 107 TRP A N 1
ATOM 885 C CA . TRP A 1 107 ? -9.144 5.205 7.099 1.00 97.06 107 TRP A CA 1
ATOM 886 C C . TRP A 1 107 ? -8.233 4.927 5.894 1.00 97.06 107 TRP A C 1
ATOM 888 O O . TRP A 1 107 ? -8.238 5.721 4.953 1.00 97.06 107 TRP A O 1
ATOM 898 N N . ILE A 1 108 ? -7.527 3.788 5.859 1.00 98.44 108 ILE A N 1
ATOM 899 C CA . ILE A 1 108 ? -6.692 3.388 4.713 1.00 98.44 108 ILE A CA 1
ATOM 900 C C . ILE A 1 108 ? -7.531 3.299 3.438 1.00 98.44 108 ILE A C 1
ATOM 902 O O . ILE A 1 108 ? -7.117 3.837 2.412 1.00 98.44 108 ILE A O 1
ATOM 906 N N . ILE A 1 109 ? -8.720 2.688 3.491 1.00 98.56 109 ILE A N 1
ATOM 907 C CA . ILE A 1 109 ? -9.617 2.582 2.330 1.00 98.56 109 ILE A CA 1
ATOM 908 C C . ILE A 1 109 ? -9.997 3.980 1.824 1.00 98.56 109 ILE A C 1
ATOM 910 O O . ILE A 1 109 ? -9.861 4.264 0.630 1.00 98.56 109 ILE A O 1
ATOM 914 N N . ARG A 1 110 ? -10.402 4.888 2.726 1.00 98.00 110 ARG A N 1
ATOM 915 C CA . ARG A 1 110 ? -10.736 6.282 2.380 1.00 98.00 110 ARG A CA 1
ATOM 916 C C . ARG A 1 110 ? -9.564 7.040 1.768 1.00 98.00 110 ARG A C 1
ATOM 918 O O . ARG A 1 110 ? -9.752 7.780 0.806 1.00 98.00 110 ARG A O 1
ATOM 925 N N . GLU A 1 111 ? -8.359 6.850 2.287 1.00 98.19 111 GLU A N 1
ATOM 926 C CA . GLU A 1 111 ? -7.159 7.507 1.770 1.00 98.19 111 GLU A CA 1
ATOM 927 C C . GLU A 1 111 ? -6.649 6.920 0.453 1.00 98.19 111 GLU A C 1
ATOM 929 O O . GLU A 1 111 ? -6.184 7.670 -0.415 1.00 98.19 111 GLU A O 1
ATOM 934 N N . GLY A 1 112 ? -6.719 5.598 0.308 1.00 98.19 112 GLY A N 1
ATOM 935 C CA . GLY A 1 112 ? -6.263 4.858 -0.861 1.00 98.19 112 GLY A CA 1
ATOM 936 C C . GLY A 1 112 ? -7.156 5.083 -2.077 1.00 98.19 112 GLY A C 1
ATOM 937 O O . GLY A 1 112 ? -6.646 5.263 -3.182 1.00 98.19 112 GLY A O 1
ATOM 938 N N . MET A 1 113 ? -8.478 5.183 -1.881 1.00 98.38 113 MET A N 1
ATOM 939 C CA . MET A 1 113 ? -9.431 5.317 -2.989 1.00 98.38 113 MET A CA 1
ATOM 940 C C . MET A 1 113 ? -9.393 6.674 -3.709 1.00 98.38 113 MET A C 1
ATOM 942 O O . MET A 1 113 ? -9.933 6.793 -4.804 1.00 98.38 113 MET A O 1
ATOM 946 N N . LYS A 1 114 ? -8.744 7.706 -3.146 1.00 98.50 114 LYS A N 1
ATOM 947 C CA . LYS A 1 114 ? -8.763 9.095 -3.664 1.00 98.50 114 LYS A CA 1
ATOM 948 C C . LYS A 1 114 ? -8.286 9.260 -5.115 1.00 98.50 114 LYS A C 1
ATOM 950 O O . LYS A 1 114 ? -8.495 10.320 -5.701 1.00 98.50 114 LYS A O 1
ATOM 955 N N . LYS A 1 115 ? -7.584 8.270 -5.677 1.00 98.38 115 LYS A N 1
ATOM 956 C CA . LYS A 1 115 ? -7.120 8.269 -7.077 1.00 98.38 115 LYS A CA 1
ATOM 957 C C . LYS A 1 115 ? -7.824 7.243 -7.968 1.00 98.38 115 LYS A C 1
ATOM 959 O O . LYS A 1 115 ? -7.481 7.154 -9.141 1.00 98.38 115 LYS A O 1
ATOM 964 N N . LEU A 1 116 ? -8.812 6.521 -7.445 1.00 98.69 116 LEU A N 1
ATOM 965 C CA . LEU A 1 116 ? -9.681 5.664 -8.246 1.00 98.69 116 LEU A CA 1
ATOM 966 C C . LEU A 1 116 ? -10.716 6.493 -9.023 1.00 98.69 116 LEU A C 1
ATOM 968 O O . LEU A 1 116 ? -11.074 7.590 -8.580 1.00 98.69 116 LEU A O 1
ATOM 972 N N . PRO A 1 117 ? -11.257 5.968 -10.137 1.00 98.56 117 PRO A N 1
ATOM 973 C CA . PRO A 1 117 ? -12.435 6.530 -10.792 1.00 98.56 117 PRO A CA 1
ATOM 974 C C . PRO A 1 117 ? -13.592 6.757 -9.808 1.00 98.56 117 PRO A C 1
ATOM 976 O O . PRO A 1 117 ? -13.812 5.944 -8.908 1.00 98.56 117 PRO A O 1
ATOM 979 N N . LEU A 1 118 ? -14.375 7.825 -10.002 1.00 98.19 118 LEU A N 1
ATOM 980 C CA . LEU A 1 118 ? -15.471 8.198 -9.091 1.00 98.19 118 LEU A CA 1
ATOM 981 C C . LEU A 1 118 ? -16.462 7.049 -8.851 1.00 98.19 118 LEU A C 1
ATOM 983 O O . LEU A 1 118 ? -16.852 6.812 -7.712 1.00 98.19 118 LEU A O 1
ATOM 987 N N . ARG A 1 119 ? -16.777 6.270 -9.895 1.00 98.00 119 ARG A N 1
ATOM 988 C CA . ARG A 1 119 ? -17.635 5.075 -9.803 1.00 98.00 119 ARG A CA 1
ATOM 989 C C . ARG A 1 119 ? -17.139 4.038 -8.785 1.00 98.00 119 ARG A C 1
ATOM 991 O O . ARG A 1 119 ? -17.946 3.382 -8.141 1.00 98.00 119 ARG A O 1
ATOM 998 N N . TYR A 1 120 ? -15.824 3.874 -8.638 1.00 98.62 120 TYR A N 1
ATOM 999 C CA . TYR A 1 120 ? -15.230 2.939 -7.677 1.00 98.62 120 TYR A CA 1
ATOM 1000 C C . TYR A 1 120 ? -15.201 3.523 -6.276 1.00 98.62 120 TYR A C 1
ATOM 1002 O O . TYR A 1 120 ? -15.489 2.811 -5.318 1.00 98.62 120 TYR A O 1
ATOM 1010 N N . GLN A 1 121 ? -14.915 4.821 -6.156 1.00 98.56 121 GLN A N 1
ATOM 1011 C CA . GLN A 1 121 ? -15.003 5.506 -4.870 1.00 98.56 121 GLN A CA 1
ATOM 1012 C C . GLN A 1 121 ? -16.416 5.410 -4.290 1.00 98.56 121 GLN A C 1
ATOM 1014 O O . GLN A 1 121 ? -16.564 5.142 -3.105 1.00 98.56 121 GLN A O 1
ATOM 1019 N N . GLU A 1 122 ? -17.446 5.575 -5.121 1.00 97.94 122 GLU A N 1
ATOM 1020 C CA . GLU A 1 122 ? -18.832 5.498 -4.664 1.00 97.94 122 GLU A CA 1
ATOM 1021 C C . GLU A 1 122 ? -19.206 4.100 -4.172 1.00 97.94 122 GLU A C 1
ATOM 1023 O O . GLU A 1 122 ? -19.687 3.950 -3.051 1.00 97.94 122 GLU A O 1
ATOM 1028 N N . LYS A 1 123 ? -18.869 3.058 -4.942 1.00 98.19 123 LYS A N 1
ATOM 1029 C CA . LYS A 1 123 ? -19.059 1.664 -4.514 1.00 98.19 123 LYS A CA 1
ATOM 1030 C C . LYS A 1 123 ? -18.361 1.366 -3.182 1.00 98.19 123 LYS A C 1
ATOM 1032 O O . LYS A 1 123 ? -18.953 0.731 -2.316 1.00 98.19 123 LYS A O 1
ATOM 1037 N N . LEU A 1 124 ? -17.136 1.863 -2.994 1.00 98.19 124 LEU A N 1
ATOM 1038 C CA . LEU A 1 124 ? -16.396 1.706 -1.737 1.00 98.19 124 LEU A CA 1
ATOM 1039 C C . LEU A 1 124 ? -17.049 2.465 -0.573 1.00 98.19 124 LEU A C 1
ATOM 1041 O O . LEU A 1 124 ? -17.059 1.956 0.543 1.00 98.19 124 LEU A O 1
ATOM 1045 N N . ARG A 1 125 ? -17.608 3.663 -0.797 1.00 96.69 125 ARG A N 1
ATOM 1046 C CA . ARG A 1 125 ? -18.336 4.412 0.246 1.00 96.69 125 ARG A CA 1
ATOM 1047 C C . ARG A 1 125 ? -19.592 3.678 0.697 1.00 96.69 125 ARG A C 1
ATOM 1049 O O . ARG A 1 125 ? -19.795 3.549 1.902 1.00 96.69 125 ARG A O 1
ATOM 1056 N N . VAL A 1 126 ? -20.377 3.167 -0.252 1.00 96.25 126 VAL A N 1
ATOM 1057 C CA . VAL A 1 126 ? -21.559 2.344 0.037 1.00 96.25 126 VAL A CA 1
ATOM 1058 C C . VAL A 1 126 ? -21.151 1.102 0.833 1.00 96.25 126 VAL A C 1
ATOM 1060 O O . VAL A 1 126 ? -21.705 0.852 1.899 1.00 96.25 126 VAL A O 1
ATOM 1063 N N . ALA A 1 127 ? -20.117 0.384 0.385 1.00 96.12 127 ALA A N 1
ATOM 1064 C CA . ALA A 1 127 ? -19.622 -0.818 1.059 1.00 96.12 127 ALA A CA 1
ATOM 1065 C C . ALA A 1 127 ? -19.061 -0.558 2.471 1.00 96.12 127 ALA A C 1
ATOM 1067 O O . ALA A 1 127 ? -19.097 -1.446 3.314 1.00 96.12 127 ALA A O 1
ATOM 1068 N N . LEU A 1 128 ? -18.563 0.651 2.754 1.00 93.69 128 LEU A N 1
ATOM 1069 C CA . LEU A 1 128 ? -18.119 1.063 4.092 1.00 93.69 128 LEU A CA 1
ATOM 1070 C C . LEU A 1 128 ? -19.276 1.416 5.050 1.00 93.69 128 LEU A C 1
ATOM 1072 O O . LEU A 1 128 ? -19.005 1.847 6.174 1.00 93.69 128 LEU A O 1
ATOM 1076 N N . GLY A 1 129 ? -20.534 1.293 4.613 1.00 82.50 129 GLY A N 1
ATOM 1077 C CA . GLY A 1 129 ? -21.710 1.736 5.368 1.00 82.50 129 GLY A CA 1
ATOM 1078 C C . GLY A 1 129 ? -21.873 3.259 5.388 1.00 82.50 129 GLY A C 1
ATOM 1079 O O . GLY A 1 129 ? -22.527 3.797 6.272 1.00 82.50 129 GLY A O 1
ATOM 1080 N N . GLY A 1 130 ? -21.238 3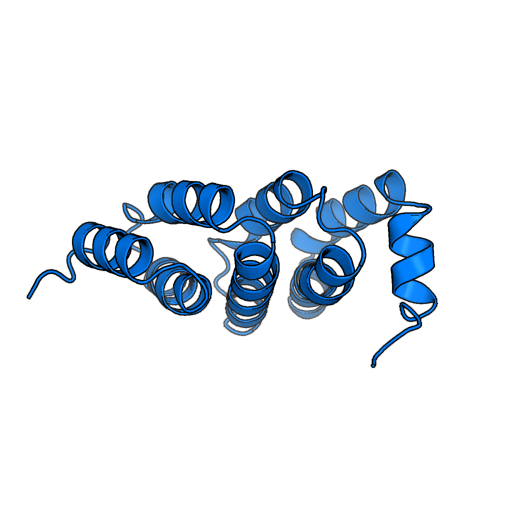.967 4.445 1.00 61.81 130 GLY A N 1
ATOM 1081 C CA . GLY A 1 130 ? -21.304 5.423 4.296 1.00 61.81 130 GLY A CA 1
ATOM 1082 C C . GLY A 1 130 ? -22.324 5.895 3.260 1.00 61.81 130 GLY A C 1
ATOM 1083 O O . GLY A 1 130 ? -22.172 7.002 2.741 1.00 61.81 130 GLY A O 1
ATOM 1084 N N . GLY A 1 131 ? -23.307 5.057 2.915 1.00 44.84 131 GLY A N 1
ATOM 1085 C CA . GLY A 1 131 ? -24.477 5.500 2.161 1.00 44.84 131 GLY A CA 1
ATOM 1086 C C . GLY A 1 131 ? -25.226 6.537 2.994 1.00 44.84 131 GLY A C 1
ATOM 1087 O O . GLY A 1 131 ? -25.579 6.252 4.135 1.00 44.84 131 GLY A O 1
ATOM 1088 N N . ARG A 1 132 ? -25.355 7.748 2.448 1.00 43.44 132 ARG A N 1
ATOM 1089 C CA . ARG A 1 132 ? -26.234 8.787 2.991 1.00 43.44 132 ARG A CA 1
ATOM 1090 C C . ARG A 1 132 ? -27.674 8.302 3.030 1.00 43.44 132 ARG A C 1
ATOM 1092 O O . ARG A 1 132 ? -28.054 7.593 2.072 1.00 43.44 132 ARG A O 1
#

pLDDT: mean 93.68, std 12.02, range [37.34, 98.88]

Sequence (132 aa):
MFEKPLVVVNLAIQRRGETFHLLNNWIHSENKWIRRLAVATIPPYIRARKTDSEFCLRLLEKAMLEIDRDVPKAVGWALREVSKKDPDSVFHFLMKWTGVEKKEVKWIIREGMKKLPLRYQEKLRVALGGGR